Protein AF-L8M0A2-F1 (afdb_monomer)

Secondary structure (DSSP, 8-state):
--GGGHHHHHHHHHHHHHHHHHHHHHHHHHHHHHHHHHHHHHHHHTSS-TT-SHHHHHHHHHHHT-THHHHHHHHHHHHHHH--SS-S-SSS-HHHHHHHHHHHHHHHHHH--PPPPHHHHHHHHHHHHHHHHHHSPPPP--

Structure (mmCIF, N/CA/C/O backbone):
data_AF-L8M0A2-F1
#
_entry.id   AF-L8M0A2-F1
#
loop_
_atom_site.group_PDB
_atom_site.id
_atom_site.type_symbol
_atom_site.label_atom_id
_atom_site.label_alt_id
_atom_site.label_comp_id
_atom_site.label_asym_id
_atom_site.label_entity_id
_atom_site.label_seq_id
_atom_site.pdbx_PDB_ins_code
_atom_site.Cartn_x
_atom_site.Cartn_y
_atom_site.Cartn_z
_atom_site.occupancy
_atom_site.B_iso_or_equiv
_atom_site.auth_seq_id
_atom_site.auth_comp_id
_atom_site.auth_asym_id
_atom_site.auth_atom_id
_atom_site.pdbx_PDB_model_num
ATOM 1 N N . MET A 1 1 ? 16.481 -43.001 -32.901 1.00 54.84 1 MET A N 1
ATOM 2 C CA . MET A 1 1 ? 16.041 -41.850 -32.086 1.00 54.84 1 MET A CA 1
ATOM 3 C C . MET A 1 1 ? 16.041 -42.325 -30.641 1.00 54.84 1 MET A C 1
ATOM 5 O O . MET A 1 1 ? 15.258 -43.208 -30.316 1.00 54.84 1 MET A O 1
ATOM 9 N N . SER 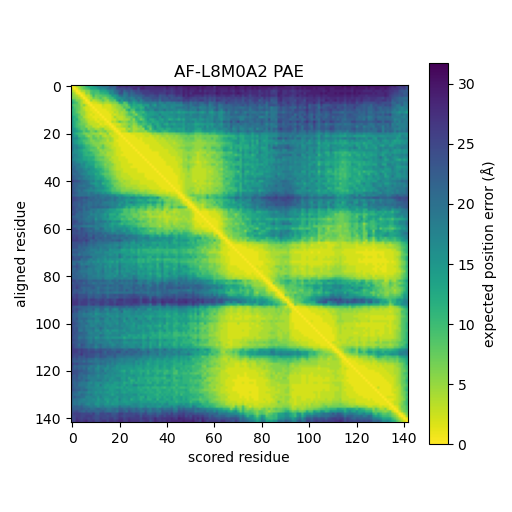A 1 2 ? 17.071 -41.965 -29.870 1.00 50.56 2 SER A N 1
ATOM 10 C CA . SER A 1 2 ? 17.439 -42.679 -28.638 1.00 50.56 2 SER A CA 1
ATOM 11 C C . SER A 1 2 ? 16.650 -42.178 -27.423 1.00 50.56 2 SER A C 1
ATOM 13 O O . SER A 1 2 ? 16.313 -41.003 -27.317 1.00 50.56 2 SER A O 1
ATOM 15 N N . ILE A 1 3 ? 16.392 -43.090 -26.486 1.00 58.88 3 ILE A N 1
ATOM 16 C CA . ILE A 1 3 ? 15.647 -42.907 -25.225 1.00 58.88 3 ILE A CA 1
ATOM 17 C C . ILE A 1 3 ? 16.213 -41.759 -24.350 1.00 58.88 3 ILE A C 1
ATOM 19 O O . ILE A 1 3 ? 15.536 -41.254 -23.457 1.00 58.88 3 ILE A O 1
ATOM 23 N N . ASN A 1 4 ? 17.434 -41.289 -24.626 1.00 60.16 4 ASN A N 1
ATOM 24 C CA . ASN A 1 4 ? 18.154 -40.313 -23.808 1.00 60.16 4 ASN A CA 1
ATOM 25 C C . ASN A 1 4 ? 17.579 -38.879 -23.895 1.00 60.16 4 ASN A C 1
ATOM 27 O O . ASN A 1 4 ? 17.632 -38.138 -22.915 1.00 60.16 4 ASN A O 1
ATOM 31 N N . GLU A 1 5 ? 16.957 -38.501 -25.017 1.00 60.28 5 GLU A N 1
ATOM 32 C CA . GLU A 1 5 ? 16.397 -37.148 -25.214 1.00 60.28 5 GLU A CA 1
ATOM 33 C C . GLU A 1 5 ? 15.004 -36.943 -24.587 1.00 60.28 5 GLU A C 1
ATOM 35 O O . GLU A 1 5 ? 14.581 -35.808 -24.376 1.00 60.28 5 GLU A O 1
ATOM 40 N N . GLN A 1 6 ? 14.292 -38.018 -24.224 1.00 59.59 6 GLN A N 1
ATOM 41 C CA . GLN A 1 6 ? 12.955 -37.926 -23.610 1.00 59.59 6 GLN A CA 1
ATOM 42 C C . GLN A 1 6 ? 13.004 -37.645 -22.096 1.00 59.59 6 GLN A C 1
ATOM 44 O O . GLN A 1 6 ? 12.078 -37.063 -21.529 1.00 59.59 6 GLN A O 1
ATOM 49 N N . THR A 1 7 ? 14.109 -37.997 -21.435 1.00 68.12 7 THR A N 1
ATOM 50 C CA . THR A 1 7 ? 14.335 -37.808 -19.992 1.00 68.12 7 THR A CA 1
ATOM 51 C C . THR A 1 7 ? 14.221 -36.349 -19.505 1.00 68.12 7 THR A C 1
ATOM 53 O O . THR A 1 7 ? 13.558 -36.122 -18.487 1.00 68.12 7 THR A O 1
ATOM 56 N N . PRO A 1 8 ? 14.824 -35.337 -20.167 1.00 77.75 8 PRO A N 1
ATOM 57 C CA . PRO A 1 8 ? 14.688 -33.941 -19.743 1.00 77.75 8 PRO A CA 1
ATOM 58 C C . PRO A 1 8 ? 13.266 -33.397 -19.937 1.00 77.75 8 PRO A C 1
ATOM 60 O O . PRO A 1 8 ? 12.784 -32.655 -19.081 1.00 77.75 8 PRO A O 1
ATOM 63 N N . LEU A 1 9 ? 12.567 -33.808 -21.001 1.00 78.19 9 LEU A N 1
ATOM 64 C CA . LEU A 1 9 ? 11.205 -33.357 -21.294 1.00 78.19 9 LEU A CA 1
ATOM 65 C C . LEU A 1 9 ? 10.202 -33.873 -20.251 1.00 78.19 9 LEU A C 1
ATOM 67 O O . LEU A 1 9 ? 9.393 -33.104 -19.740 1.00 78.19 9 LEU A O 1
ATOM 71 N N . ILE A 1 10 ? 10.299 -35.152 -19.868 1.00 77.81 10 ILE A N 1
ATOM 72 C CA . ILE A 1 10 ? 9.434 -35.757 -18.840 1.00 77.81 10 ILE A CA 1
ATOM 73 C C . ILE A 1 10 ? 9.657 -35.097 -17.472 1.00 77.81 10 ILE A C 1
ATOM 75 O O . ILE A 1 10 ? 8.692 -34.825 -16.756 1.00 77.81 10 ILE A O 1
ATOM 79 N N . LYS A 1 11 ? 10.911 -34.780 -17.116 1.00 75.31 11 LYS A N 1
ATOM 80 C CA . LYS A 1 11 ? 11.220 -34.048 -15.877 1.00 75.31 11 LYS A CA 1
ATOM 81 C C . LYS A 1 11 ? 10.631 -32.635 -15.882 1.00 75.31 11 LYS A C 1
ATOM 83 O O . LYS A 1 11 ? 10.036 -32.241 -14.883 1.00 75.31 11 LYS A O 1
ATOM 88 N N . GLN A 1 12 ? 10.745 -31.895 -16.988 1.00 75.19 12 GLN A N 1
ATOM 89 C CA . GLN A 1 12 ? 10.136 -30.563 -17.109 1.00 75.19 12 GLN A CA 1
ATOM 90 C C . GLN A 1 12 ? 8.604 -30.620 -17.041 1.00 75.19 12 GLN A C 1
ATOM 92 O O . GLN A 1 12 ? 7.996 -29.819 -16.332 1.00 75.19 12 GLN A O 1
ATOM 97 N N . LEU A 1 13 ? 7.974 -31.599 -17.701 1.00 73.00 13 LEU A N 1
ATOM 98 C CA . LEU A 1 13 ? 6.523 -31.792 -17.634 1.00 73.00 13 LEU A CA 1
ATOM 99 C C . LEU A 1 13 ? 6.058 -32.091 -16.202 1.00 73.00 13 LEU A C 1
ATOM 101 O O . LEU A 1 13 ? 5.097 -31.492 -15.726 1.00 73.00 13 LEU A O 1
ATOM 105 N N . ALA A 1 14 ? 6.755 -32.988 -15.498 1.00 69.31 14 ALA A N 1
ATOM 106 C CA . ALA A 1 14 ? 6.429 -33.346 -14.121 1.00 69.31 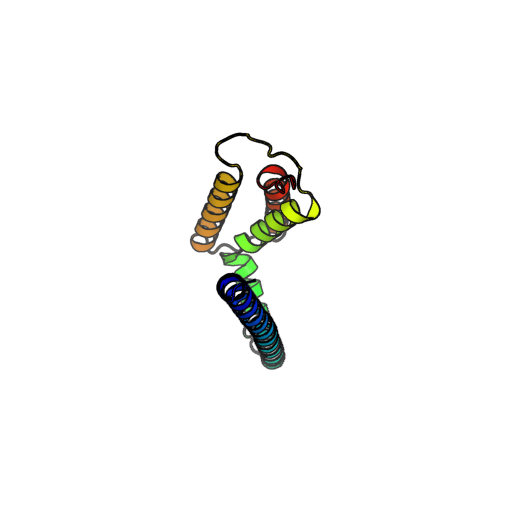14 ALA A CA 1
ATOM 107 C C . ALA A 1 14 ? 6.575 -32.155 -13.157 1.00 69.31 14 ALA A C 1
ATOM 109 O O . ALA A 1 14 ? 5.725 -31.969 -12.285 1.00 69.31 14 ALA A O 1
ATOM 110 N N . LEU A 1 15 ? 7.608 -31.322 -13.337 1.00 72.56 15 LEU A N 1
ATOM 111 C CA . LEU A 1 15 ? 7.795 -30.092 -12.562 1.00 72.56 15 LEU A CA 1
ATOM 112 C C . LEU A 1 15 ? 6.680 -29.075 -12.832 1.00 72.56 15 LEU A C 1
ATOM 114 O O . LEU A 1 15 ? 6.111 -28.551 -11.876 1.00 72.56 15 LEU A O 1
ATOM 118 N N . ASN A 1 16 ? 6.308 -28.859 -14.097 1.00 73.69 16 ASN A N 1
ATOM 119 C CA . ASN A 1 16 ? 5.222 -27.944 -14.464 1.00 73.69 16 ASN A CA 1
ATOM 120 C C . ASN A 1 16 ? 3.861 -28.408 -13.921 1.00 73.69 16 ASN A C 1
ATOM 122 O O . ASN A 1 16 ? 3.110 -27.595 -13.387 1.00 73.69 16 ASN A O 1
ATOM 126 N N . ILE A 1 17 ? 3.562 -29.711 -13.988 1.00 75.81 17 ILE A N 1
ATOM 127 C CA . ILE A 1 17 ? 2.324 -30.286 -13.435 1.00 75.81 17 ILE A CA 1
ATOM 128 C C . ILE A 1 17 ? 2.293 -30.172 -11.904 1.00 75.81 17 ILE A C 1
ATOM 130 O O . ILE A 1 17 ? 1.240 -29.926 -11.317 1.00 75.81 17 ILE A O 1
ATOM 134 N N . ASN A 1 18 ? 3.427 -30.369 -11.226 1.00 77.44 18 ASN A N 1
ATOM 135 C CA . ASN A 1 18 ? 3.482 -30.223 -9.774 1.00 77.44 18 ASN A CA 1
ATOM 136 C C . ASN A 1 18 ? 3.305 -28.751 -9.371 1.00 77.44 18 ASN A C 1
ATOM 138 O O . ASN A 1 18 ? 2.471 -28.447 -8.522 1.00 77.44 18 ASN A O 1
ATOM 142 N N . ALA A 1 19 ? 4.013 -27.832 -10.035 1.00 75.31 19 ALA A N 1
ATOM 143 C CA . ALA A 1 19 ? 3.875 -26.396 -9.812 1.00 75.31 19 ALA A CA 1
ATOM 144 C C . ALA A 1 19 ? 2.425 -25.928 -10.010 1.00 75.31 19 ALA A C 1
ATOM 146 O O . ALA A 1 19 ? 1.888 -25.238 -9.146 1.00 75.31 19 ALA A O 1
ATOM 147 N N . SER A 1 20 ? 1.743 -26.371 -11.073 1.00 85.31 20 SER A N 1
ATOM 148 C CA . SER A 1 20 ? 0.346 -25.994 -11.314 1.00 85.31 20 SER A CA 1
ATOM 149 C C . SER A 1 20 ? -0.602 -26.508 -10.225 1.00 85.31 20 SER A C 1
ATOM 151 O O . SER A 1 20 ? -1.530 -25.802 -9.838 1.00 85.31 20 SER A O 1
ATOM 153 N N . LYS A 1 21 ? -0.363 -27.708 -9.676 1.00 88.56 21 LYS A N 1
ATOM 154 C CA . LYS A 1 21 ? -1.139 -28.229 -8.536 1.00 88.56 21 LYS A CA 1
ATOM 155 C C . LYS A 1 21 ? -0.950 -27.380 -7.281 1.00 88.56 21 LYS A C 1
ATOM 157 O O . LYS A 1 21 ? -1.937 -27.091 -6.610 1.00 88.56 21 LYS A O 1
ATOM 162 N N . TRP A 1 22 ? 0.281 -26.963 -6.984 1.00 84.94 22 TRP A N 1
ATOM 163 C CA . TRP A 1 22 ? 0.569 -26.088 -5.844 1.00 84.94 22 TRP A CA 1
ATOM 164 C C . TRP A 1 22 ? -0.065 -24.709 -5.995 1.00 84.94 22 TRP A C 1
ATOM 166 O O . TRP A 1 22 ? -0.603 -24.196 -5.016 1.00 84.94 22 TRP A O 1
ATOM 176 N N . VAL A 1 23 ? -0.070 -24.136 -7.203 1.00 84.75 23 VAL A N 1
ATOM 177 C CA . VAL A 1 23 ? -0.757 -22.862 -7.472 1.00 84.75 23 VAL A CA 1
ATOM 178 C C . VAL A 1 23 ? -2.254 -22.996 -7.193 1.00 84.75 23 VAL A C 1
ATOM 180 O O . VAL A 1 23 ? -2.781 -22.248 -6.376 1.00 84.75 23 VAL A O 1
ATOM 183 N N . VAL A 1 24 ? -2.920 -24.001 -7.774 1.00 90.44 24 VAL A N 1
ATOM 184 C CA . VAL A 1 24 ? -4.367 -24.217 -7.580 1.00 90.44 24 VAL A CA 1
ATOM 185 C C . VAL A 1 24 ? -4.708 -24.524 -6.119 1.00 90.44 24 VAL A C 1
ATOM 187 O O . VAL A 1 24 ? -5.733 -24.073 -5.610 1.00 90.44 24 VAL A O 1
ATOM 190 N N . PHE A 1 25 ? -3.870 -25.296 -5.423 1.00 94.62 25 PHE A N 1
ATOM 191 C CA . PHE A 1 25 ? -4.047 -25.551 -3.994 1.00 94.62 25 PHE A CA 1
ATOM 192 C C . PHE A 1 25 ? -3.940 -24.259 -3.179 1.00 94.62 25 PHE A C 1
ATOM 194 O O . PHE A 1 25 ? -4.813 -23.986 -2.360 1.00 94.62 25 PHE A O 1
ATOM 201 N N . THR A 1 26 ? -2.901 -23.459 -3.431 1.00 90.12 26 THR A N 1
ATOM 202 C CA . THR A 1 26 ? -2.651 -22.199 -2.721 1.00 90.12 26 THR A CA 1
ATOM 203 C C . THR A 1 26 ? -3.791 -21.213 -2.944 1.00 90.12 26 THR A C 1
ATOM 205 O O . THR A 1 26 ? -4.293 -20.638 -1.985 1.00 90.12 26 THR A O 1
ATOM 208 N N . GLU A 1 27 ? -4.258 -21.075 -4.184 1.00 89.06 27 GLU A N 1
ATOM 209 C CA . GLU A 1 27 ? -5.403 -20.235 -4.535 1.00 89.06 27 GLU A CA 1
ATOM 210 C C . GLU A 1 27 ? -6.662 -20.637 -3.751 1.00 89.06 27 GLU A C 1
ATOM 212 O O . GLU A 1 27 ? -7.272 -19.806 -3.077 1.00 89.06 27 GLU A O 1
ATOM 217 N N . LYS A 1 28 ? -7.016 -21.931 -3.762 1.00 93.56 28 LYS A N 1
ATOM 218 C CA . LYS A 1 28 ? -8.179 -22.446 -3.022 1.00 93.56 28 LYS A CA 1
ATOM 219 C C . LYS A 1 28 ? -8.032 -22.265 -1.517 1.00 93.56 28 LYS A C 1
ATOM 221 O O . LYS A 1 28 ? -8.997 -21.903 -0.850 1.00 93.56 28 LYS A O 1
ATOM 226 N N . PHE A 1 29 ? -6.842 -22.521 -0.984 1.00 95.19 29 PHE A N 1
ATOM 227 C CA . PHE A 1 29 ? -6.551 -22.350 0.432 1.00 95.19 29 PHE A CA 1
ATOM 228 C C . PHE A 1 29 ? -6.727 -20.889 0.860 1.00 95.19 29 PHE A C 1
ATOM 230 O O . PHE A 1 29 ? -7.444 -20.625 1.822 1.00 95.19 29 PHE A O 1
ATOM 237 N N . ILE A 1 30 ? -6.153 -19.940 0.110 1.00 93.94 30 ILE A N 1
ATOM 238 C CA . ILE A 1 30 ? -6.304 -18.501 0.365 1.00 93.94 30 ILE A CA 1
ATOM 239 C C . ILE A 1 30 ? -7.781 -18.100 0.325 1.00 93.94 30 ILE A C 1
ATOM 241 O O . ILE A 1 30 ? -8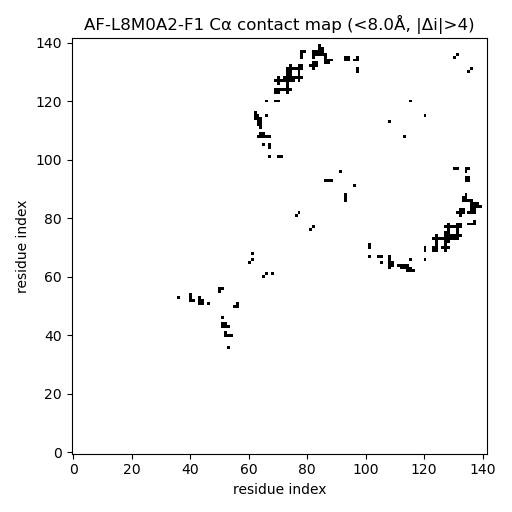.238 -17.386 1.215 1.00 93.94 30 ILE A O 1
ATOM 245 N N . LEU A 1 31 ? -8.543 -18.587 -0.659 1.00 93.69 31 LEU A N 1
ATOM 246 C CA . LEU A 1 31 ? -9.968 -18.279 -0.783 1.00 93.69 31 LEU A CA 1
ATOM 247 C C . LEU A 1 31 ? -10.768 -18.781 0.427 1.00 93.69 31 LEU A C 1
ATOM 249 O O . LEU A 1 31 ? -11.580 -18.038 0.974 1.00 93.69 31 LEU A O 1
ATOM 253 N N . VAL A 1 32 ? -10.507 -20.007 0.890 1.00 95.56 32 VAL A N 1
ATOM 254 C CA . VAL A 1 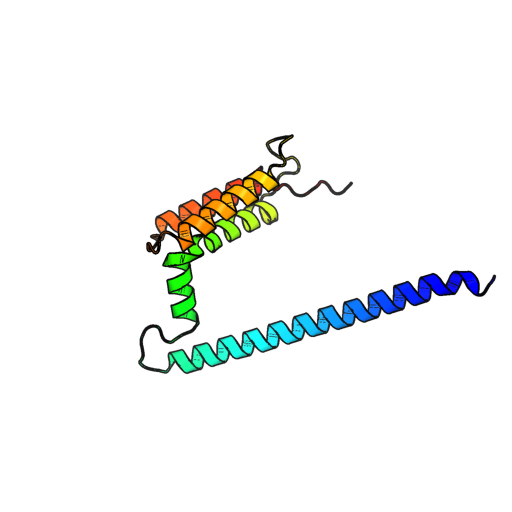32 ? -11.149 -20.560 2.096 1.00 95.56 32 VAL A CA 1
ATOM 255 C C . VAL A 1 32 ? -10.813 -19.725 3.330 1.00 95.56 32 VAL A C 1
ATOM 257 O O . VAL A 1 32 ? -11.713 -19.394 4.099 1.00 95.56 32 VAL A O 1
ATOM 260 N N . VAL A 1 33 ? -9.546 -19.340 3.503 1.00 94.06 33 VAL A N 1
ATOM 261 C CA . VAL A 1 33 ? -9.126 -18.471 4.613 1.00 94.06 33 VAL A CA 1
ATOM 262 C C . VAL A 1 33 ? -9.860 -17.130 4.557 1.00 94.06 33 VAL A C 1
ATOM 264 O O . VAL A 1 33 ? -10.389 -16.694 5.575 1.00 94.06 33 VAL A O 1
ATOM 267 N N . PHE A 1 34 ? -9.966 -16.510 3.379 1.00 91.50 34 PHE A N 1
ATOM 268 C CA . PHE A 1 34 ? -10.708 -15.259 3.197 1.00 91.50 34 PHE A CA 1
ATOM 269 C C . PHE A 1 34 ? -12.177 -15.385 3.603 1.00 91.50 34 PHE A C 1
ATOM 271 O O . PHE A 1 34 ? -12.686 -14.536 4.331 1.00 91.50 34 PHE A O 1
ATOM 278 N N . VAL A 1 35 ? -12.855 -16.452 3.173 1.00 94.38 35 VAL A N 1
ATOM 279 C CA . VAL A 1 35 ? -14.257 -16.696 3.539 1.00 94.38 35 VAL A CA 1
ATOM 280 C C . VAL A 1 35 ? -14.409 -16.860 5.050 1.00 94.38 35 VAL A C 1
ATOM 282 O O . VAL A 1 35 ? -15.314 -16.268 5.630 1.00 94.38 35 VAL A O 1
ATOM 285 N N . ILE A 1 36 ? -13.515 -17.611 5.702 1.00 93.31 36 ILE A N 1
ATOM 286 C CA . ILE A 1 36 ? -13.536 -17.782 7.162 1.00 93.31 36 ILE A CA 1
ATOM 287 C C . ILE A 1 36 ? -13.370 -16.432 7.864 1.00 93.31 36 ILE A C 1
ATOM 289 O O . ILE A 1 36 ? -14.149 -16.126 8.761 1.00 93.31 36 ILE A O 1
ATOM 293 N N . VAL A 1 37 ? -12.400 -15.617 7.439 1.00 89.31 37 VAL A N 1
ATOM 294 C CA . VAL A 1 37 ? -12.167 -14.282 8.013 1.00 89.31 37 VAL A CA 1
ATOM 295 C C . VAL A 1 37 ? -13.415 -13.411 7.889 1.00 89.31 37 VAL A C 1
ATOM 297 O O . VAL A 1 37 ? -13.826 -12.819 8.880 1.00 89.31 37 VAL A O 1
ATOM 300 N N . ILE A 1 38 ? -14.060 -13.388 6.719 1.00 89.75 38 ILE A N 1
ATOM 301 C CA . ILE A 1 38 ? -15.291 -12.617 6.495 1.00 89.75 38 ILE A CA 1
ATOM 302 C C . ILE A 1 38 ? -16.423 -13.106 7.409 1.00 89.75 38 ILE A C 1
ATOM 304 O O . ILE A 1 38 ? -17.099 -12.295 8.031 1.00 89.75 38 ILE A O 1
ATOM 308 N N . VAL A 1 39 ? -16.636 -14.420 7.520 1.00 91.75 39 VAL A N 1
ATOM 309 C CA . VAL A 1 39 ? -17.700 -14.981 8.375 1.00 91.75 39 VAL A CA 1
ATOM 310 C C . VAL A 1 39 ? -17.456 -14.666 9.850 1.00 91.75 39 VAL A C 1
ATOM 312 O O . VAL A 1 39 ? -18.397 -14.303 10.554 1.00 91.75 39 VAL A O 1
ATOM 315 N N . VAL A 1 40 ? -16.210 -14.783 10.316 1.00 88.38 40 VAL A N 1
ATOM 316 C CA . VAL A 1 40 ? -15.827 -14.418 11.688 1.00 88.38 40 VAL A CA 1
ATOM 317 C C . VAL A 1 40 ? -16.067 -12.931 11.930 1.00 88.38 40 VAL A C 1
ATOM 319 O O . VAL A 1 40 ? -16.647 -12.577 12.949 1.00 88.38 40 VAL A O 1
ATOM 322 N N . ASP A 1 41 ? -15.688 -12.074 10.985 1.00 88.75 41 ASP A N 1
ATOM 323 C CA . ASP A 1 41 ? -15.896 -10.631 11.082 1.00 88.75 41 ASP A CA 1
ATOM 324 C C . ASP A 1 41 ? -17.387 -10.269 11.165 1.00 88.75 41 ASP A C 1
ATOM 326 O O . ASP A 1 41 ? -17.791 -9.512 12.043 1.00 88.75 41 ASP A O 1
ATOM 330 N N . PHE A 1 42 ? -18.230 -10.898 10.336 1.00 86.88 42 PHE A N 1
ATOM 331 C CA . PHE A 1 42 ? -19.686 -10.754 10.425 1.00 86.88 42 PHE A CA 1
ATOM 332 C C . PHE A 1 42 ? -20.237 -11.222 11.770 1.00 86.88 42 PHE A C 1
ATOM 334 O O . PHE A 1 42 ? -21.113 -10.566 12.323 1.00 86.88 42 PHE A O 1
ATOM 341 N N . PHE A 1 43 ? -19.752 -12.348 12.296 1.00 87.94 43 PHE A N 1
ATOM 342 C CA . PHE A 1 43 ? -20.185 -12.850 13.598 1.00 87.94 43 PHE A CA 1
ATOM 343 C C . PHE A 1 43 ? -19.825 -11.876 14.727 1.00 87.94 43 PHE A C 1
ATOM 345 O O . PHE A 1 43 ? -20.662 -11.598 15.581 1.00 87.94 43 PHE A O 1
ATOM 352 N N . LEU A 1 44 ? -18.610 -11.324 14.697 1.00 85.44 44 LEU A N 1
ATOM 353 C CA . LEU A 1 44 ? -18.148 -10.320 15.657 1.00 85.44 44 LEU A CA 1
ATOM 354 C C . LEU A 1 44 ? -18.929 -9.007 15.529 1.00 85.44 44 LEU A C 1
ATOM 356 O O . LEU A 1 44 ? -19.214 -8.379 16.539 1.00 85.44 44 LEU A O 1
ATOM 360 N N . ALA A 1 45 ? -19.357 -8.632 14.321 1.00 83.44 45 ALA A N 1
ATOM 361 C CA . ALA A 1 45 ? -20.149 -7.423 14.091 1.00 83.44 45 ALA A CA 1
ATOM 362 C C . ALA A 1 45 ? -21.555 -7.467 14.722 1.00 83.44 45 ALA A C 1
ATOM 364 O O . ALA A 1 45 ? -22.188 -6.425 14.869 1.00 83.44 45 ALA A O 1
ATOM 365 N N . PHE A 1 46 ? -22.060 -8.651 15.092 1.00 83.38 46 PHE A N 1
ATOM 366 C CA . PHE A 1 46 ? -23.307 -8.792 15.854 1.00 83.38 46 PHE A CA 1
ATOM 367 C C . PHE A 1 46 ? -23.112 -8.679 17.375 1.00 83.38 46 PHE A C 1
ATOM 369 O O . PHE A 1 46 ? -24.095 -8.725 18.113 1.00 83.38 46 PHE A O 1
ATOM 376 N N . ASN A 1 47 ? -21.871 -8.563 17.853 1.00 81.44 47 ASN A N 1
ATOM 377 C CA . ASN A 1 47 ? -21.567 -8.311 19.256 1.00 81.44 47 ASN A CA 1
ATOM 378 C C . ASN A 1 47 ? -21.601 -6.796 19.529 1.00 81.44 47 ASN A C 1
ATOM 380 O O . ASN A 1 47 ? -21.086 -6.014 18.738 1.00 81.44 47 ASN A O 1
ATOM 384 N N . ASP A 1 48 ? -22.143 -6.365 20.671 1.00 75.81 48 ASP A N 1
ATOM 385 C CA . ASP A 1 48 ? -22.234 -4.936 21.041 1.00 75.81 48 ASP A CA 1
ATOM 386 C C . ASP A 1 48 ? -20.896 -4.350 21.560 1.00 75.81 48 ASP A C 1
ATOM 388 O O . ASP A 1 48 ? -20.853 -3.275 22.165 1.00 75.81 48 ASP A O 1
ATOM 392 N N . VAL A 1 49 ? -19.782 -5.061 21.363 1.00 78.19 49 VAL A N 1
AT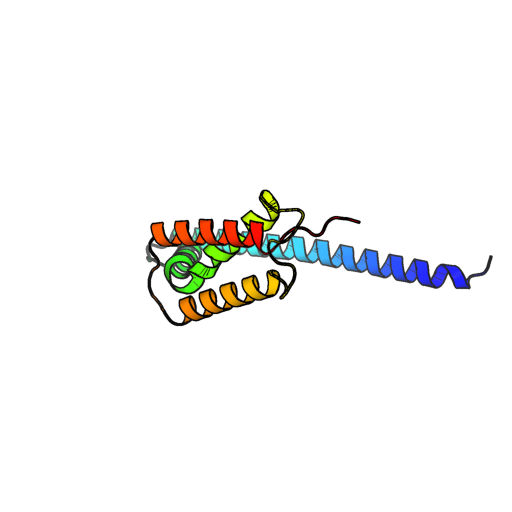OM 393 C CA . VAL A 1 49 ? -18.446 -4.644 21.805 1.00 78.19 49 VAL A CA 1
ATOM 394 C C . VAL A 1 49 ? -17.779 -3.835 20.693 1.00 78.19 49 VAL A C 1
ATOM 396 O O . VAL A 1 49 ? -17.525 -4.345 19.606 1.00 78.19 49 VAL A O 1
ATOM 399 N N . GLN A 1 50 ? -17.485 -2.562 20.969 1.00 68.25 50 GLN A N 1
ATOM 400 C CA . GLN A 1 50 ? -16.767 -1.683 20.037 1.00 68.25 50 GLN A CA 1
ATOM 401 C C . GLN A 1 50 ? -15.314 -2.144 19.839 1.00 68.25 50 GLN A C 1
ATOM 403 O O . GLN A 1 50 ? -14.658 -2.525 20.808 1.00 68.25 50 GLN A O 1
ATOM 408 N N . GLU A 1 51 ? -14.806 -2.032 18.606 1.00 68.56 51 GLU A N 1
ATOM 409 C CA . GLU A 1 51 ? -13.442 -2.410 18.188 1.00 68.56 51 GLU A CA 1
ATOM 410 C C . GLU A 1 51 ? -13.133 -3.918 18.238 1.00 68.56 51 GLU A C 1
ATOM 412 O O . GLU A 1 51 ? -11.966 -4.313 18.244 1.00 68.56 51 GLU A O 1
ATOM 417 N N . ASP A 1 52 ? -14.159 -4.772 18.260 1.00 77.56 52 ASP A N 1
ATOM 418 C CA . ASP A 1 52 ? -13.997 -6.231 18.364 1.00 77.56 52 ASP A CA 1
ATOM 419 C C . ASP A 1 52 ? -13.977 -6.923 16.989 1.00 77.56 52 ASP A C 1
ATOM 421 O O . ASP A 1 52 ? -13.578 -8.081 16.864 1.00 77.56 52 ASP A O 1
ATOM 425 N N . THR A 1 53 ? -14.375 -6.219 15.923 1.00 82.94 53 THR A N 1
ATOM 426 C CA . THR A 1 53 ? -14.332 -6.771 14.563 1.00 82.94 53 THR A CA 1
ATOM 427 C C . THR A 1 53 ? -12.918 -6.717 13.985 1.00 82.94 53 THR A C 1
ATOM 429 O O . THR A 1 53 ? -12.147 -5.779 14.208 1.00 82.94 53 THR A O 1
ATOM 432 N N . ILE A 1 54 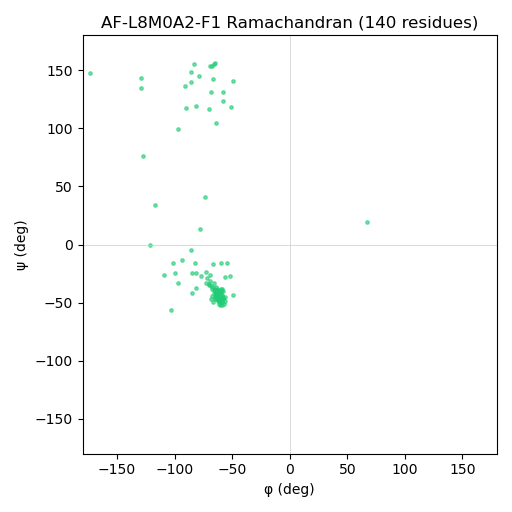? -12.568 -7.723 13.182 1.00 80.75 54 ILE A N 1
ATOM 433 C CA . ILE A 1 54 ? -11.292 -7.768 12.462 1.00 80.75 54 ILE A CA 1
ATOM 434 C C . ILE A 1 54 ? -11.186 -6.542 11.544 1.00 80.75 54 ILE A C 1
ATOM 436 O O . ILE A 1 54 ? -10.116 -5.937 11.447 1.00 80.75 54 ILE A O 1
ATOM 440 N N . SER A 1 55 ? -12.291 -6.139 10.915 1.00 79.38 55 SER A N 1
ATOM 441 C CA . SER A 1 55 ? -12.369 -4.947 10.070 1.00 79.38 55 SER A CA 1
ATOM 442 C C . SER A 1 55 ? -12.070 -3.653 10.831 1.00 79.38 55 SER A C 1
ATOM 444 O O . SER A 1 55 ? -11.272 -2.851 10.342 1.00 79.38 55 SER A O 1
ATOM 446 N N . GLU A 1 56 ? -12.625 -3.448 12.030 1.00 80.56 56 GLU A N 1
ATOM 447 C CA . GLU A 1 56 ? -12.329 -2.266 12.857 1.00 80.56 56 GLU A CA 1
ATOM 448 C C . GLU A 1 56 ? -10.874 -2.252 13.336 1.00 80.56 56 GLU A C 1
ATOM 450 O O . GLU A 1 56 ? -10.209 -1.217 13.253 1.00 80.56 56 GLU A O 1
ATOM 455 N N . VAL A 1 57 ? -10.332 -3.401 13.758 1.00 80.50 57 VAL A N 1
ATOM 456 C CA . VAL A 1 57 ? -8.918 -3.515 14.154 1.00 80.50 57 VAL A CA 1
ATOM 457 C C . VAL A 1 57 ? -7.996 -3.186 12.980 1.00 80.50 57 VAL A C 1
ATOM 459 O O . VAL A 1 57 ? -7.069 -2.385 13.129 1.00 80.50 57 VAL A O 1
ATOM 462 N N . ILE A 1 58 ? -8.256 -3.754 11.796 1.00 75.50 58 ILE A N 1
ATOM 463 C CA . ILE A 1 58 ? -7.491 -3.465 10.574 1.00 75.50 58 ILE A CA 1
ATOM 464 C C . ILE A 1 58 ? -7.615 -1.988 10.209 1.00 75.50 58 ILE A C 1
ATOM 466 O O . ILE A 1 58 ? -6.608 -1.353 9.888 1.00 75.50 58 ILE A O 1
ATOM 470 N N . GLN A 1 59 ? -8.817 -1.419 10.283 1.00 72.94 59 GLN A N 1
ATOM 471 C CA . GLN A 1 59 ? -9.052 -0.012 9.997 1.00 72.94 59 GLN A CA 1
ATOM 472 C C . GLN A 1 59 ? -8.243 0.882 10.949 1.00 72.94 59 GLN A C 1
ATOM 474 O O . GLN A 1 59 ? -7.480 1.736 10.488 1.00 72.94 59 GLN A O 1
ATOM 479 N N . ASN A 1 60 ? -8.310 0.638 12.258 1.00 74.06 60 ASN A N 1
ATOM 480 C CA . ASN A 1 60 ? -7.578 1.401 13.267 1.00 74.06 60 ASN A CA 1
ATOM 481 C C . ASN A 1 60 ? -6.053 1.265 13.088 1.00 74.06 60 ASN A C 1
ATOM 483 O O . ASN A 1 60 ? -5.293 2.235 13.170 1.00 74.06 60 ASN A O 1
ATOM 487 N N . TRP A 1 61 ? -5.578 0.068 12.746 1.00 72.44 61 TRP A N 1
ATOM 488 C CA . TRP A 1 61 ? -4.171 -0.193 12.437 1.00 72.44 61 TRP A CA 1
ATOM 489 C C . TRP A 1 61 ? -3.715 0.496 11.147 1.00 72.44 61 TRP A C 1
ATOM 491 O O . TRP A 1 61 ? -2.601 1.025 11.103 1.00 72.44 61 TRP A O 1
ATOM 501 N N . SER A 1 62 ? -4.570 0.548 10.125 1.00 66.50 62 SER A N 1
ATOM 502 C CA . SER A 1 62 ? -4.291 1.238 8.862 1.00 66.50 62 SER A CA 1
ATOM 503 C C . SER A 1 62 ? -4.188 2.757 9.041 1.00 66.50 62 SER A C 1
ATOM 505 O O . SER A 1 62 ? -3.318 3.387 8.437 1.00 66.50 62 SER A O 1
ATOM 507 N N . TYR A 1 63 ? -5.006 3.343 9.925 1.00 66.81 63 TYR A N 1
ATOM 508 C CA . TYR A 1 63 ? -4.964 4.773 10.234 1.00 66.81 63 TYR A CA 1
ATOM 509 C C . TYR A 1 63 ? -3.806 5.158 11.160 1.00 66.81 63 TYR A C 1
ATOM 511 O O . TYR A 1 63 ? -3.329 6.287 11.078 1.00 66.81 63 TYR A O 1
ATOM 519 N N . SER A 1 64 ? -3.325 4.248 12.011 1.00 69.31 64 SER A N 1
ATOM 520 C CA . SER A 1 64 ? -2.308 4.558 13.026 1.00 69.31 64 SER A CA 1
ATOM 521 C C . SER A 1 64 ? -0.893 4.088 12.675 1.00 69.31 64 SER A C 1
ATOM 523 O O . SER A 1 64 ? 0.035 4.887 12.657 1.00 69.31 64 SER A O 1
ATOM 525 N N . ARG A 1 65 ? -0.689 2.795 12.406 1.00 69.69 65 ARG A N 1
ATOM 526 C CA . ARG A 1 65 ? 0.659 2.191 12.318 1.00 69.69 65 ARG A CA 1
ATOM 527 C C . ARG A 1 65 ? 1.065 1.813 10.902 1.00 69.69 65 ARG A C 1
ATOM 529 O O . ARG A 1 65 ? 2.252 1.778 10.590 1.00 69.69 65 ARG A O 1
ATOM 536 N N . PHE A 1 66 ? 0.088 1.537 10.044 1.00 78.31 66 PHE A N 1
ATOM 537 C CA . PHE A 1 66 ? 0.321 0.991 8.711 1.00 78.31 66 PHE A CA 1
ATOM 538 C C . PHE A 1 66 ? -0.138 1.918 7.584 1.00 78.31 66 PHE A C 1
ATOM 540 O O . PHE A 1 66 ? -0.489 1.444 6.509 1.00 78.31 66 PHE A O 1
ATOM 547 N N . PHE A 1 67 ? -0.043 3.240 7.754 1.00 82.69 67 PHE A N 1
ATOM 548 C CA . PHE A 1 67 ? -0.256 4.189 6.647 1.00 82.69 67 PHE A CA 1
ATOM 549 C C . PHE A 1 67 ? 0.726 3.979 5.474 1.00 82.69 67 PHE A C 1
ATOM 551 O O . PHE A 1 67 ? 0.481 4.438 4.357 1.00 82.69 67 PHE A O 1
ATOM 558 N N . VAL A 1 68 ? 1.815 3.230 5.699 1.00 88.44 68 VAL A N 1
ATOM 559 C CA . VAL A 1 68 ? 2.687 2.693 4.642 1.00 88.44 68 VAL A CA 1
ATOM 560 C C . VAL A 1 68 ? 1.925 1.836 3.625 1.00 88.44 68 VAL A C 1
ATOM 562 O O . VAL A 1 68 ? 2.320 1.788 2.466 1.00 88.44 68 VAL A O 1
ATOM 565 N N . ILE A 1 69 ? 0.815 1.202 4.018 1.00 88.00 69 ILE A N 1
ATOM 566 C CA . ILE A 1 69 ? -0.060 0.446 3.114 1.00 88.00 69 ILE A CA 1
ATOM 567 C C . ILE A 1 69 ? -0.678 1.390 2.079 1.00 88.00 69 ILE A C 1
ATOM 569 O O . ILE A 1 69 ? -0.671 1.073 0.894 1.00 88.00 69 ILE A O 1
ATOM 573 N N . THR A 1 70 ? -1.143 2.573 2.488 1.00 90.31 70 THR A N 1
ATOM 574 C CA . THR A 1 70 ? -1.681 3.585 1.564 1.00 90.31 70 THR A CA 1
ATOM 575 C C . THR A 1 70 ? -0.620 4.063 0.574 1.00 90.31 70 THR A C 1
ATOM 577 O O . THR A 1 70 ? -0.885 4.160 -0.624 1.00 90.31 70 THR A O 1
ATOM 580 N N . TRP A 1 71 ? 0.605 4.299 1.053 1.00 92.62 71 TRP A N 1
ATOM 581 C CA . TRP A 1 71 ? 1.753 4.589 0.190 1.00 92.62 71 TRP A CA 1
ATOM 582 C C . TRP A 1 71 ? 2.018 3.451 -0.807 1.00 92.62 71 TRP A C 1
ATOM 584 O O . TRP A 1 71 ? 2.121 3.696 -2.008 1.00 92.62 71 TRP A O 1
ATOM 594 N N . ALA A 1 72 ? 2.081 2.207 -0.326 1.00 91.81 72 ALA A N 1
ATOM 595 C CA . ALA A 1 72 ? 2.358 1.030 -1.144 1.00 91.81 72 ALA A CA 1
ATOM 596 C C . ALA A 1 72 ? 1.284 0.805 -2.218 1.00 91.81 72 ALA A C 1
ATOM 598 O O . ALA A 1 72 ? 1.626 0.527 -3.365 1.00 91.81 72 ALA A O 1
ATOM 599 N N . TRP A 1 73 ? 0.003 0.998 -1.889 1.00 93.19 73 TRP A N 1
ATOM 600 C CA . TRP A 1 73 ? -1.086 0.968 -2.869 1.00 93.19 73 TRP A CA 1
ATOM 601 C C . TRP A 1 73 ? -0.920 2.027 -3.952 1.00 93.19 73 TRP A C 1
ATOM 603 O O . TRP A 1 73 ? -1.128 1.726 -5.126 1.00 93.19 73 TRP A O 1
ATOM 613 N N . GLY A 1 74 ? -0.488 3.234 -3.580 1.00 94.00 74 GLY A N 1
ATOM 614 C CA . GLY A 1 74 ? -0.128 4.270 -4.542 1.00 94.00 74 GLY A CA 1
ATOM 615 C C . GLY A 1 74 ? 0.988 3.795 -5.469 1.00 94.00 74 GLY A C 1
ATOM 616 O O . GLY A 1 74 ? 0.829 3.818 -6.682 1.00 94.00 74 GLY A O 1
ATOM 617 N N . VAL A 1 75 ? 2.093 3.294 -4.913 1.00 93.56 75 VAL A N 1
ATOM 618 C CA . VAL A 1 75 ? 3.246 2.793 -5.684 1.00 93.56 75 VAL A CA 1
ATOM 619 C C . VAL A 1 75 ? 2.845 1.703 -6.675 1.00 93.56 75 VAL A C 1
ATOM 621 O O . VAL A 1 75 ? 3.184 1.786 -7.855 1.00 93.56 75 VAL A O 1
ATOM 624 N N . ILE A 1 76 ? 2.090 0.708 -6.211 1.00 92.00 76 ILE A N 1
ATOM 625 C CA . ILE A 1 76 ? 1.552 -0.372 -7.044 1.00 92.00 76 ILE A CA 1
ATOM 626 C C . ILE A 1 76 ? 0.658 0.217 -8.139 1.00 92.00 76 ILE A C 1
ATOM 628 O O . ILE A 1 76 ? 0.818 -0.121 -9.310 1.00 92.00 76 ILE A O 1
ATOM 632 N N . GLY A 1 77 ? -0.236 1.145 -7.789 1.00 90.31 77 GLY A N 1
ATOM 633 C CA . GLY A 1 77 ? -1.117 1.807 -8.746 1.00 90.31 77 GLY A CA 1
ATOM 634 C C . GLY A 1 77 ? -0.353 2.579 -9.827 1.00 90.31 77 GLY A C 1
ATOM 635 O O . GLY A 1 77 ? -0.632 2.433 -11.015 1.0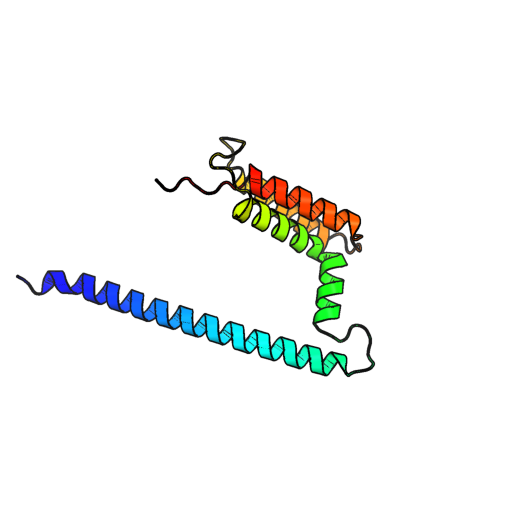0 90.31 77 GLY A O 1
ATOM 636 N N . GLY A 1 78 ? 0.660 3.350 -9.436 1.00 88.62 78 GLY A N 1
ATOM 637 C CA . GLY A 1 78 ? 1.519 4.096 -10.353 1.00 88.62 78 GLY A CA 1
ATOM 638 C C . GLY A 1 78 ? 2.320 3.196 -11.291 1.00 88.62 78 GLY A C 1
ATOM 639 O O . GLY A 1 78 ? 2.428 3.499 -12.478 1.00 88.62 78 GLY A O 1
ATOM 640 N N . HIS A 1 79 ? 2.834 2.077 -10.776 1.00 88.62 79 HIS A N 1
ATOM 641 C CA . HIS A 1 79 ? 3.542 1.073 -11.568 1.00 88.62 79 HIS A CA 1
ATOM 642 C C . HIS A 1 79 ? 2.612 0.364 -12.564 1.00 88.62 79 HIS A C 1
ATOM 644 O O . HIS A 1 79 ? 2.924 0.277 -13.743 1.00 88.62 79 HIS A O 1
ATOM 650 N N . PHE A 1 80 ? 1.449 -0.129 -12.136 1.00 86.75 80 PHE A N 1
ATOM 651 C CA . PHE A 1 80 ? 0.607 -0.940 -13.020 1.00 86.75 80 PHE A CA 1
ATOM 652 C C . PHE A 1 80 ? -0.263 -0.123 -13.978 1.00 86.75 80 PHE A C 1
ATOM 654 O O . PHE A 1 80 ? -0.449 -0.537 -15.119 1.00 86.75 80 PHE A O 1
ATOM 661 N N . PHE A 1 81 ? -0.798 1.023 -13.548 1.00 87.25 81 PHE A N 1
ATOM 662 C CA . PHE A 1 81 ? -1.760 1.787 -14.354 1.00 87.25 81 PHE A CA 1
ATOM 663 C C . PHE A 1 81 ? -1.144 2.964 -15.099 1.00 87.25 81 PHE A C 1
ATOM 665 O O . PHE A 1 81 ? -1.697 3.396 -16.108 1.00 87.25 81 PHE A O 1
ATOM 672 N N . LEU A 1 82 ? -0.024 3.501 -14.611 1.00 83.88 82 LEU A N 1
ATOM 673 C CA . LEU A 1 82 ? 0.582 4.698 -15.183 1.00 83.88 82 LEU A CA 1
ATOM 674 C C . LEU A 1 82 ? 2.016 4.480 -15.660 1.00 83.88 82 LEU A C 1
ATOM 676 O O . LEU A 1 82 ? 2.589 5.442 -16.147 1.00 83.88 82 LEU A O 1
ATOM 680 N N . ALA A 1 83 ? 2.626 3.299 -15.540 1.00 73.31 83 ALA A N 1
ATOM 681 C CA . ALA A 1 83 ? 4.069 3.151 -15.750 1.00 73.31 83 ALA A CA 1
ATOM 682 C C . ALA A 1 83 ? 4.608 3.784 -17.039 1.00 73.31 83 ALA A C 1
ATOM 684 O O . ALA A 1 83 ? 4.034 3.687 -18.125 1.00 73.31 83 ALA A O 1
ATOM 685 N N . ARG A 1 84 ? 5.796 4.379 -16.913 1.00 73.00 84 ARG A N 1
ATOM 686 C CA . ARG A 1 84 ? 6.610 4.780 -18.062 1.00 73.00 84 ARG A CA 1
ATOM 687 C C . ARG A 1 84 ? 7.421 3.603 -18.591 1.00 73.00 84 ARG A C 1
ATOM 689 O O . ARG A 1 84 ? 7.783 2.705 -17.841 1.00 73.00 84 ARG A O 1
ATOM 696 N N . ALA A 1 85 ? 7.776 3.678 -19.872 1.00 69.62 85 ALA A N 1
ATOM 697 C CA . ALA A 1 85 ? 8.704 2.742 -20.509 1.00 69.62 85 ALA A CA 1
ATOM 698 C C . ALA A 1 85 ? 10.167 2.955 -20.072 1.00 69.62 85 ALA A C 1
ATOM 700 O O . ALA A 1 85 ? 10.984 2.044 -20.164 1.00 69.62 85 ALA A O 1
ATOM 701 N N . THR A 1 86 ? 10.511 4.158 -19.603 1.00 69.81 86 THR A N 1
ATOM 702 C CA . THR A 1 86 ? 11.873 4.515 -19.187 1.00 69.81 86 THR A CA 1
ATOM 703 C C . THR A 1 86 ? 11.875 5.133 -17.789 1.00 69.81 86 THR A C 1
ATOM 705 O O . THR A 1 86 ? 11.052 6.020 -17.530 1.00 69.81 86 THR A O 1
ATOM 708 N N . PRO A 1 87 ? 12.797 4.721 -16.897 1.00 68.12 87 PRO A N 1
ATOM 709 C CA . PRO A 1 87 ? 12.929 5.316 -15.570 1.00 68.12 87 PRO A CA 1
ATOM 710 C C . PRO A 1 87 ? 13.381 6.775 -15.651 1.00 68.12 87 PRO A C 1
ATOM 712 O O . PRO A 1 87 ? 14.056 7.174 -16.599 1.00 68.12 87 PRO A O 1
ATOM 715 N N . LEU A 1 88 ? 13.059 7.560 -14.618 1.00 69.38 88 LEU A N 1
ATOM 716 C CA . LEU A 1 88 ? 13.492 8.959 -14.536 1.00 69.38 88 LEU A CA 1
ATOM 717 C C . LEU A 1 88 ? 15.012 9.114 -14.317 1.00 69.38 88 LEU A C 1
ATOM 719 O O . LEU A 1 88 ? 15.584 10.130 -14.700 1.00 69.38 88 LEU A O 1
ATOM 723 N N . PHE A 1 89 ? 15.663 8.113 -13.713 1.00 68.69 89 PHE A N 1
ATOM 724 C CA . PHE A 1 89 ? 17.102 8.107 -13.432 1.00 68.69 89 PHE A CA 1
ATOM 725 C C . PHE A 1 89 ? 17.750 6.814 -13.937 1.00 68.69 89 PHE A C 1
ATOM 727 O O . PHE A 1 89 ? 17.161 5.738 -13.839 1.00 68.69 89 PHE A O 1
ATOM 734 N N . SER A 1 90 ? 18.974 6.916 -14.457 1.00 69.19 90 SER A N 1
ATOM 735 C CA . SER A 1 90 ? 19.735 5.787 -15.007 1.00 69.19 90 SER A CA 1
ATOM 736 C C . SER A 1 90 ? 20.521 4.993 -13.952 1.00 69.19 90 SER A C 1
ATOM 738 O O . SER A 1 90 ? 20.791 3.817 -14.174 1.00 69.19 90 SER A O 1
ATOM 740 N N . SER A 1 91 ? 20.883 5.597 -12.813 1.00 63.91 91 SER A N 1
ATOM 741 C CA . SER A 1 91 ? 21.550 4.944 -11.670 1.00 63.91 91 SER A CA 1
ATOM 742 C C . SER A 1 91 ? 21.663 5.921 -10.480 1.00 63.91 91 SER A C 1
ATOM 744 O O . SER A 1 91 ? 21.848 7.113 -10.741 1.00 63.91 91 SER A O 1
ATOM 746 N N . PRO A 1 92 ? 21.604 5.493 -9.198 1.00 55.59 92 PRO A N 1
ATOM 747 C CA . PRO A 1 92 ? 21.296 4.149 -8.692 1.00 55.59 92 PRO A CA 1
ATOM 748 C C . PRO A 1 92 ? 19.857 3.738 -9.019 1.00 55.59 92 PRO A C 1
ATOM 750 O O . PRO A 1 92 ? 19.011 4.598 -9.265 1.00 55.59 92 PRO A O 1
ATOM 753 N N . SER A 1 93 ? 19.599 2.423 -9.066 1.00 76.62 93 SER A N 1
ATOM 754 C CA . SER A 1 93 ? 18.328 1.869 -9.543 1.00 76.62 93 SER A CA 1
ATOM 755 C C . SER A 1 93 ? 17.155 2.550 -8.817 1.00 76.62 93 SER A C 1
ATOM 757 O O . SER A 1 93 ? 17.069 2.476 -7.592 1.00 76.62 93 SER A O 1
ATOM 759 N N . PRO A 1 94 ? 16.259 3.249 -9.533 1.00 80.19 94 PRO A N 1
ATOM 760 C CA . PRO A 1 94 ? 15.137 3.976 -8.929 1.00 80.19 94 PRO A CA 1
ATOM 761 C C . PRO A 1 94 ? 14.280 3.119 -7.981 1.00 80.19 94 PRO A C 1
ATOM 763 O O . PRO A 1 94 ? 13.753 3.611 -6.984 1.00 80.19 94 PRO A O 1
ATOM 766 N N . LEU A 1 95 ? 14.261 1.807 -8.217 1.00 82.12 95 LEU A N 1
ATOM 767 C CA . LEU A 1 95 ? 13.692 0.800 -7.328 1.00 82.12 95 LEU A CA 1
ATOM 768 C C . LEU A 1 95 ? 14.317 0.792 -5.920 1.00 82.12 95 LEU A C 1
ATOM 770 O O . LEU A 1 95 ? 13.607 0.646 -4.933 1.00 82.12 95 LEU A O 1
ATOM 774 N N . MET A 1 96 ? 15.631 0.968 -5.791 1.00 85.56 96 MET A N 1
ATOM 775 C CA . MET A 1 96 ? 16.320 0.973 -4.497 1.00 85.56 96 MET A CA 1
ATOM 776 C C . MET A 1 96 ? 15.976 2.225 -3.680 1.00 85.56 96 MET A C 1
ATOM 778 O O . MET A 1 96 ? 15.806 2.141 -2.465 1.00 85.56 96 MET A O 1
ATOM 782 N N . ILE A 1 97 ? 15.781 3.366 -4.352 1.00 86.81 97 ILE A N 1
ATOM 783 C CA . ILE A 1 97 ? 15.265 4.599 -3.735 1.00 86.81 97 ILE A CA 1
ATOM 784 C C . ILE A 1 97 ? 13.832 4.373 -3.238 1.00 86.81 97 ILE A C 1
ATOM 786 O O . ILE A 1 97 ? 13.505 4.723 -2.106 1.00 86.81 97 ILE A O 1
ATOM 790 N N . LEU A 1 98 ? 12.993 3.742 -4.061 1.00 89.25 98 LEU A N 1
ATOM 791 C CA . LEU A 1 98 ? 11.608 3.420 -3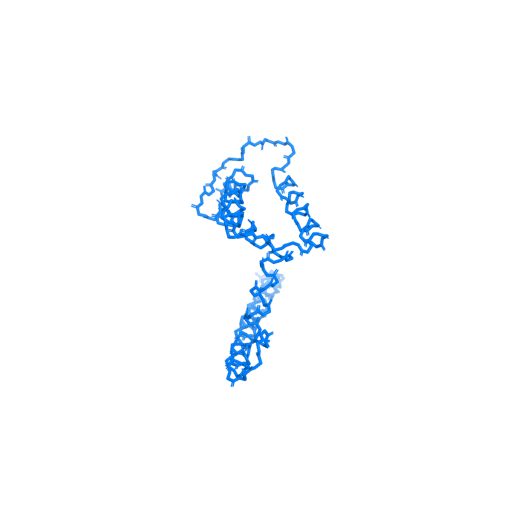.726 1.00 89.25 98 LEU A CA 1
ATOM 792 C C . LEU A 1 98 ? 11.501 2.470 -2.521 1.00 89.25 98 LEU A C 1
ATOM 794 O O . LEU A 1 98 ? 10.697 2.704 -1.615 1.00 89.25 98 LEU A O 1
ATOM 798 N N . LEU A 1 99 ? 12.335 1.428 -2.478 1.00 90.25 99 LEU A N 1
ATOM 799 C CA . LEU A 1 99 ? 12.420 0.504 -1.345 1.00 90.25 99 LEU A CA 1
ATOM 800 C C . LEU A 1 99 ? 12.912 1.217 -0.081 1.00 90.25 99 LEU A C 1
ATOM 802 O O . LEU A 1 99 ? 12.328 1.027 0.984 1.00 90.25 99 LEU A O 1
ATOM 806 N N . GLY A 1 100 ? 13.922 2.085 -0.200 1.00 91.88 100 GLY A N 1
ATOM 807 C CA . GLY A 1 100 ? 14.417 2.902 0.909 1.00 91.88 100 GLY A CA 1
ATOM 808 C C . GLY A 1 100 ? 13.346 3.833 1.483 1.00 91.88 100 GLY A C 1
ATOM 809 O O . GLY A 1 100 ? 13.131 3.846 2.692 1.00 91.88 100 GLY A O 1
ATOM 810 N N . LEU A 1 101 ? 12.615 4.553 0.626 1.00 90.50 101 LEU A N 1
ATOM 811 C CA . LEU A 1 101 ? 11.476 5.391 1.024 1.00 90.50 101 LEU A CA 1
ATOM 812 C C . LEU A 1 101 ? 10.393 4.574 1.728 1.00 90.50 101 LEU A C 1
ATOM 814 O O . LEU A 1 101 ? 9.933 4.951 2.801 1.00 90.50 101 LEU A O 1
ATOM 818 N N . THR A 1 102 ? 10.022 3.431 1.156 1.00 92.12 102 THR A N 1
ATOM 819 C CA . THR A 1 102 ? 9.004 2.545 1.736 1.00 92.12 102 THR A CA 1
ATOM 820 C C . THR A 1 102 ? 9.434 2.039 3.113 1.00 92.12 102 THR A C 1
ATOM 822 O O 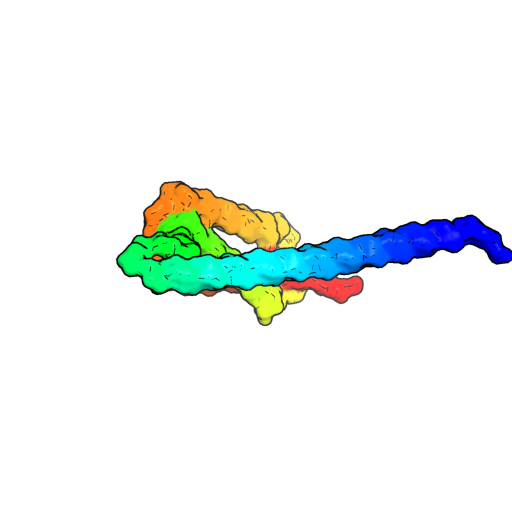. THR A 1 102 ? 8.637 2.042 4.049 1.00 92.12 102 THR A O 1
ATOM 825 N N . PHE A 1 103 ? 10.708 1.669 3.266 1.00 93.00 103 PHE A N 1
ATOM 826 C CA . PHE A 1 103 ? 11.267 1.250 4.546 1.00 93.00 103 PHE A CA 1
ATOM 827 C C . PHE A 1 103 ? 11.264 2.384 5.579 1.00 93.00 103 PHE A C 1
ATOM 829 O O . PHE A 1 103 ? 10.853 2.169 6.716 1.00 93.00 103 PHE A O 1
ATOM 836 N N . LEU A 1 104 ? 11.646 3.606 5.193 1.00 91.94 104 LEU A N 1
ATOM 837 C CA . LEU A 1 104 ? 11.600 4.769 6.086 1.00 91.94 104 LEU A CA 1
ATOM 838 C C . LEU A 1 104 ? 10.172 5.088 6.543 1.00 91.94 104 LEU A C 1
ATOM 840 O O . LEU A 1 104 ? 9.955 5.341 7.725 1.00 91.94 104 LEU A O 1
ATOM 844 N N . ILE A 1 105 ? 9.195 5.028 5.634 1.00 89.25 105 ILE A N 1
ATOM 845 C CA . ILE A 1 105 ? 7.773 5.236 5.946 1.00 89.25 105 ILE A CA 1
ATOM 846 C C . ILE A 1 105 ? 7.268 4.142 6.899 1.00 89.25 105 ILE A C 1
ATOM 848 O O . ILE A 1 105 ? 6.560 4.450 7.857 1.00 89.25 105 ILE A O 1
ATOM 852 N N . LEU A 1 106 ? 7.667 2.881 6.690 1.00 89.81 106 LEU A N 1
ATOM 853 C CA . LEU A 1 106 ? 7.340 1.775 7.594 1.00 89.81 106 LEU A CA 1
ATOM 854 C C . LEU A 1 106 ? 7.914 2.011 8.997 1.00 89.81 106 LEU A C 1
ATOM 856 O O . LEU A 1 106 ? 7.181 1.933 9.980 1.00 89.81 106 LEU A O 1
ATOM 860 N N . VAL A 1 107 ? 9.208 2.326 9.105 1.00 89.81 107 VAL A N 1
ATOM 861 C CA . VAL A 1 107 ? 9.862 2.591 10.397 1.00 89.81 107 VAL A CA 1
ATOM 862 C C . VAL A 1 107 ? 9.220 3.791 11.094 1.00 89.81 107 VAL A C 1
ATOM 864 O O . VAL A 1 107 ? 8.979 3.735 12.302 1.00 89.81 107 VAL A O 1
ATOM 867 N N . ALA A 1 108 ? 8.888 4.846 10.345 1.00 86.12 108 ALA A N 1
ATOM 868 C CA . ALA A 1 108 ? 8.174 6.001 10.869 1.00 86.12 108 ALA A CA 1
ATOM 869 C C . ALA A 1 108 ? 6.800 5.604 11.427 1.00 86.12 108 ALA A C 1
ATOM 871 O O . ALA A 1 108 ? 6.494 5.989 12.549 1.00 86.12 108 ALA A O 1
ATOM 872 N N . GLY A 1 109 ? 6.013 4.788 10.720 1.00 83.75 109 GLY A N 1
ATOM 873 C CA . GLY A 1 109 ? 4.698 4.339 11.199 1.00 83.75 109 GLY A CA 1
ATOM 874 C C . GLY A 1 109 ? 4.741 3.378 12.387 1.00 83.75 109 GLY A C 1
ATOM 875 O O . GLY A 1 109 ? 3.875 3.420 13.258 1.00 83.75 109 GLY A O 1
ATOM 876 N N . LEU A 1 110 ? 5.789 2.559 12.493 1.00 83.69 110 LEU A N 1
ATOM 877 C CA . LEU A 1 110 ? 6.006 1.715 13.670 1.00 83.69 110 LEU A CA 1
ATOM 878 C C . LEU A 1 110 ? 6.462 2.525 14.896 1.00 83.69 110 LEU A C 1
ATOM 880 O O . LEU A 1 110 ? 6.117 2.171 16.026 1.00 83.69 110 LEU A O 1
ATOM 884 N N . SER A 1 111 ? 7.220 3.605 14.679 1.00 83.19 111 SER A N 1
ATOM 885 C CA . SER A 1 111 ? 7.780 4.447 15.748 1.00 83.19 111 SER A CA 1
ATOM 886 C C . SER A 1 111 ? 6.795 5.516 16.227 1.00 83.19 111 SER A C 1
ATOM 888 O O . SER A 1 111 ? 6.647 5.742 17.427 1.00 83.19 111 SER A O 1
ATOM 890 N N . TYR A 1 112 ? 6.086 6.155 15.297 1.00 74.88 112 TYR A N 1
ATOM 891 C CA . TYR A 1 112 ? 5.039 7.129 15.568 1.00 74.88 112 TYR A CA 1
ATOM 892 C C . TYR A 1 112 ? 3.681 6.438 15.511 1.00 74.88 112 TYR A C 1
ATOM 894 O O . TYR A 1 112 ? 3.095 6.271 14.448 1.00 74.88 112 TYR A O 1
ATOM 902 N N . LYS A 1 113 ? 3.136 6.097 16.683 1.00 68.69 113 LYS A N 1
ATOM 903 C CA . LYS A 1 113 ? 1.753 5.608 16.846 1.00 68.69 113 LYS A CA 1
ATOM 904 C C . LYS A 1 113 ? 0.722 6.742 16.695 1.00 68.69 113 LYS A C 1
ATOM 906 O O . LYS A 1 113 ? -0.206 6.843 17.493 1.00 68.69 113 LYS A O 1
ATOM 911 N N . ALA A 1 114 ? 0.931 7.641 15.739 1.00 69.62 114 ALA A N 1
ATOM 912 C CA . ALA A 1 114 ? 0.056 8.775 15.488 1.00 69.62 114 ALA A CA 1
ATOM 913 C C . ALA A 1 114 ? -1.005 8.389 14.456 1.00 69.62 114 ALA A C 1
ATOM 915 O O . ALA A 1 114 ? -0.696 7.772 13.442 1.00 69.62 114 ALA A O 1
ATOM 916 N N . ILE A 1 115 ? -2.255 8.775 14.706 1.00 75.62 115 ILE A N 1
ATOM 917 C CA . ILE A 1 115 ? -3.335 8.606 13.734 1.00 75.62 115 ILE A CA 1
ATOM 918 C C . ILE A 1 115 ? -3.080 9.582 12.583 1.00 75.62 115 ILE A C 1
ATOM 920 O O . ILE A 1 115 ? -3.073 10.799 12.778 1.00 75.62 115 ILE A O 1
ATOM 924 N N . VAL A 1 116 ? -2.846 9.050 11.385 1.00 80.31 116 VAL A N 1
ATOM 925 C CA . VAL A 1 116 ? -2.644 9.845 10.174 1.00 80.31 116 VAL A CA 1
ATOM 926 C C . VAL A 1 116 ? -4.014 10.255 9.632 1.00 80.31 116 VAL A C 1
ATOM 928 O O . VAL A 1 116 ? -4.814 9.385 9.281 1.00 80.31 116 VAL A O 1
ATOM 931 N N . PRO A 1 117 ? -4.315 11.563 9.540 1.00 85.50 117 PRO A N 1
ATOM 932 C CA . PRO A 1 117 ? -5.625 12.019 9.100 1.00 85.50 117 PRO A CA 1
ATOM 933 C C . PRO A 1 117 ? -5.839 11.710 7.610 1.00 85.50 117 PRO A C 1
ATOM 935 O O . PRO A 1 117 ? -4.888 11.669 6.826 1.00 85.50 117 PRO A O 1
ATOM 938 N N . ILE A 1 118 ? -7.102 11.553 7.197 1.00 85.62 118 ILE A N 1
ATOM 939 C CA . ILE A 1 118 ? -7.489 11.198 5.817 1.00 85.62 118 ILE A CA 1
ATOM 940 C C . ILE A 1 118 ? -6.793 12.071 4.749 1.00 85.62 118 ILE A C 1
ATOM 942 O O . ILE A 1 118 ? -6.273 11.506 3.786 1.00 85.62 118 ILE A O 1
ATOM 946 N N . PRO A 1 119 ? -6.678 13.411 4.891 1.00 90.00 119 PRO A N 1
ATOM 947 C CA . PRO A 1 119 ? -5.963 14.227 3.907 1.00 90.00 119 PRO A CA 1
ATOM 948 C C . PRO A 1 119 ? -4.492 13.828 3.733 1.00 90.00 119 PRO A C 1
ATOM 950 O O . PRO A 1 119 ? -3.988 13.804 2.614 1.00 90.00 119 PRO A O 1
ATOM 953 N N . ALA A 1 120 ? -3.805 13.461 4.817 1.00 88.19 120 ALA A N 1
ATOM 954 C CA . ALA A 1 120 ? -2.423 12.995 4.748 1.00 88.19 120 ALA A CA 1
ATOM 955 C C . ALA A 1 120 ? -2.324 11.609 4.091 1.00 88.19 120 ALA A C 1
ATOM 957 O O . ALA A 1 120 ? -1.381 11.356 3.344 1.00 88.19 120 ALA A O 1
ATOM 958 N N . GLN A 1 121 ? -3.320 10.738 4.286 1.00 89.19 121 GLN A N 1
ATOM 959 C CA . GLN A 1 121 ? -3.405 9.472 3.554 1.00 89.19 121 GLN A CA 1
ATOM 960 C C . GLN A 1 121 ? -3.603 9.678 2.047 1.00 89.19 121 GLN A C 1
ATOM 962 O O . GLN A 1 121 ? -2.954 9.003 1.253 1.00 89.19 121 GLN A O 1
ATOM 967 N N . LEU A 1 122 ? -4.434 10.641 1.638 1.00 92.50 122 LEU A N 1
ATOM 968 C CA . LEU A 1 122 ? -4.594 10.994 0.223 1.00 92.50 122 LEU A CA 1
ATOM 969 C C . LEU A 1 122 ? -3.287 11.526 -0.376 1.00 92.50 122 LEU A C 1
ATOM 971 O O . LEU A 1 122 ? -2.918 11.144 -1.485 1.00 92.50 122 LEU A O 1
ATOM 975 N N . ILE A 1 123 ? -2.549 12.350 0.372 1.00 93.38 123 ILE A N 1
ATOM 976 C CA . ILE A 1 123 ? -1.222 12.820 -0.042 1.00 93.38 123 ILE A CA 1
ATOM 977 C C . ILE A 1 123 ? -0.261 11.635 -0.205 1.00 93.38 123 ILE A C 1
ATOM 979 O O . ILE A 1 123 ? 0.406 11.539 -1.232 1.00 93.38 123 ILE A O 1
ATOM 983 N N . LEU A 1 124 ? -0.218 10.703 0.753 1.00 92.25 124 LEU A N 1
ATOM 984 C CA . LEU A 1 124 ? 0.607 9.492 0.656 1.00 92.25 124 LEU A CA 1
ATOM 985 C C . LEU A 1 124 ? 0.242 8.637 -0.559 1.00 92.25 124 LEU A C 1
ATOM 987 O O . LEU A 1 124 ? 1.139 8.133 -1.230 1.00 92.25 124 LEU A O 1
ATOM 991 N N . LEU A 1 125 ? -1.048 8.503 -0.870 1.00 94.06 125 LEU A N 1
ATOM 992 C CA . LEU A 1 125 ? -1.516 7.770 -2.043 1.00 94.06 125 LEU A CA 1
ATOM 993 C C . LEU A 1 125 ? -1.042 8.431 -3.345 1.00 94.06 125 LEU A C 1
ATOM 995 O O . LEU A 1 125 ? -0.521 7.752 -4.229 1.00 94.06 125 LEU A O 1
ATOM 999 N N . ILE A 1 126 ? -1.184 9.755 -3.460 1.00 95.31 126 ILE A N 1
ATOM 1000 C CA . ILE A 1 126 ? -0.755 10.524 -4.639 1.00 95.31 126 ILE A CA 1
ATOM 1001 C C . ILE A 1 126 ? 0.766 10.460 -4.800 1.00 95.31 126 ILE A C 1
ATOM 1003 O O . ILE A 1 126 ? 1.261 10.182 -5.892 1.00 95.31 126 ILE A O 1
ATOM 1007 N N . LEU A 1 127 ? 1.516 10.678 -3.717 1.00 94.75 127 LEU A N 1
ATOM 1008 C CA . LEU A 1 127 ? 2.976 10.613 -3.745 1.00 94.75 127 LEU A CA 1
ATOM 1009 C C . LEU A 1 127 ? 3.464 9.194 -4.055 1.00 94.75 127 LEU A C 1
ATOM 1011 O O . LEU A 1 127 ? 4.397 9.039 -4.840 1.00 94.75 127 LEU A O 1
ATOM 1015 N N . GLY A 1 128 ? 2.808 8.169 -3.507 1.00 94.38 128 GLY A N 1
ATOM 1016 C CA . GLY A 1 128 ? 3.087 6.772 -3.829 1.00 94.38 128 GLY A CA 1
ATOM 1017 C C . GLY A 1 128 ? 2.845 6.500 -5.309 1.00 94.38 128 GLY A C 1
ATOM 1018 O O . GLY A 1 128 ? 3.705 5.941 -5.980 1.00 94.38 128 GLY A O 1
ATOM 1019 N N . THR A 1 129 ? 1.726 6.986 -5.851 1.00 94.31 129 THR A N 1
ATOM 1020 C CA . THR A 1 129 ? 1.387 6.873 -7.280 1.00 94.31 129 THR A CA 1
ATOM 1021 C C . THR A 1 129 ? 2.443 7.523 -8.165 1.00 94.31 129 THR A C 1
ATOM 1023 O O . THR A 1 129 ? 2.917 6.904 -9.117 1.00 94.31 129 THR A O 1
ATOM 1026 N N . ALA A 1 130 ? 2.880 8.738 -7.830 1.00 92.00 130 ALA A N 1
ATOM 1027 C CA . ALA A 1 130 ? 3.969 9.396 -8.543 1.00 92.00 130 ALA A CA 1
ATOM 1028 C C . ALA A 1 130 ? 5.275 8.587 -8.445 1.00 92.00 130 ALA A C 1
ATOM 1030 O O . ALA A 1 130 ? 5.947 8.363 -9.452 1.00 92.00 130 ALA A O 1
ATOM 1031 N N . ALA A 1 131 ? 5.619 8.093 -7.255 1.00 91.19 131 ALA A N 1
ATOM 1032 C CA . ALA A 1 131 ? 6.820 7.295 -7.045 1.00 91.19 131 ALA A CA 1
ATOM 1033 C C . ALA A 1 131 ? 6.796 5.989 -7.854 1.00 91.19 131 ALA A C 1
ATOM 1035 O O . ALA A 1 131 ? 7.775 5.682 -8.527 1.00 91.19 131 ALA A O 1
ATOM 1036 N N . GLY A 1 132 ? 5.677 5.262 -7.869 1.00 88.81 132 GLY A N 1
ATOM 1037 C CA . GLY A 1 132 ? 5.495 4.072 -8.703 1.00 88.81 132 GLY A CA 1
ATOM 1038 C C . GLY A 1 132 ? 5.639 4.378 -10.192 1.00 88.81 132 GLY A C 1
ATOM 1039 O O . GLY A 1 132 ? 6.402 3.715 -10.887 1.00 88.81 132 GLY A O 1
ATOM 1040 N N . HIS A 1 133 ? 4.990 5.446 -10.661 1.00 88.62 133 HIS A N 1
ATOM 1041 C CA . HIS A 1 133 ? 5.043 5.885 -12.057 1.00 88.62 133 HIS A CA 1
ATOM 1042 C C . HIS A 1 133 ? 6.469 6.198 -12.549 1.00 88.62 133 HIS A C 1
ATOM 1044 O O . HIS A 1 133 ? 6.832 5.838 -13.672 1.00 88.62 133 HIS A O 1
ATOM 1050 N N . PHE A 1 134 ? 7.274 6.887 -11.731 1.00 87.94 134 PHE A N 1
ATOM 1051 C CA . PHE A 1 134 ? 8.585 7.408 -12.141 1.00 87.94 134 PHE A CA 1
ATOM 1052 C C . PHE A 1 134 ? 9.777 6.525 -11.748 1.00 87.94 134 PHE A C 1
ATOM 1054 O O . PHE A 1 134 ? 10.788 6.513 -12.459 1.00 87.94 134 PHE A O 1
ATOM 1061 N N . LEU A 1 135 ? 9.689 5.830 -10.611 1.00 86.69 135 LEU A N 1
ATOM 1062 C CA . LEU A 1 135 ? 10.790 5.053 -10.034 1.00 86.69 135 LEU A CA 1
ATOM 1063 C C . LEU A 1 135 ? 10.659 3.549 -10.288 1.00 86.69 135 LEU A C 1
ATOM 1065 O O . LEU A 1 135 ? 11.640 2.822 -10.153 1.00 86.69 135 LEU A O 1
ATOM 1069 N N . TRP A 1 136 ? 9.481 3.069 -10.678 1.00 83.88 136 TRP A N 1
ATOM 1070 C CA . TRP A 1 136 ? 9.285 1.676 -11.055 1.00 83.88 136 TRP A CA 1
ATOM 1071 C C . TRP A 1 136 ? 8.620 1.599 -12.431 1.00 83.88 136 TRP A C 1
ATOM 1073 O O . TRP A 1 136 ? 7.424 1.352 -12.537 1.00 83.88 136 TRP A O 1
ATOM 1083 N N . PRO A 1 137 ? 9.364 1.832 -13.520 1.00 74.88 137 PRO A N 1
ATOM 1084 C CA . PRO A 1 137 ? 8.843 1.574 -14.857 1.00 74.88 137 PRO A CA 1
ATOM 1085 C C . PRO A 1 137 ? 8.645 0.066 -15.075 1.00 74.88 137 PRO A C 1
ATOM 1087 O O . PRO A 1 137 ? 9.361 -0.753 -14.489 1.00 74.88 137 PRO A O 1
ATOM 1090 N N . VAL A 1 138 ? 7.715 -0.313 -15.954 1.00 70.75 138 VAL A N 1
ATOM 1091 C CA . VAL A 1 138 ? 7.733 -1.666 -16.530 1.00 70.75 138 VAL A CA 1
ATOM 1092 C C . VAL A 1 138 ? 8.945 -1.776 -17.446 1.00 70.75 138 VAL A C 1
ATOM 1094 O O . VAL A 1 138 ? 9.189 -0.898 -18.275 1.00 70.75 138 VAL A O 1
ATOM 1097 N N . SER A 1 139 ? 9.721 -2.849 -17.295 1.00 63.28 139 SER A N 1
ATOM 1098 C CA . SER A 1 139 ? 10.794 -3.162 -18.235 1.00 63.28 139 SER A CA 1
ATOM 1099 C C . SER A 1 139 ? 10.202 -3.299 -19.641 1.00 63.28 139 SER A C 1
ATOM 1101 O O . SER A 1 139 ? 9.209 -4.022 -19.785 1.00 63.28 139 SER A O 1
ATOM 1103 N N . PRO A 1 140 ? 10.775 -2.652 -20.672 1.00 55.62 140 PRO A N 1
ATOM 1104 C CA . PRO A 1 140 ? 10.353 -2.909 -22.038 1.00 55.62 140 PRO A CA 1
ATOM 1105 C C . PRO A 1 140 ? 10.556 -4.399 -22.315 1.00 55.62 140 PRO A C 1
ATOM 1107 O O . PRO A 1 140 ? 11.645 -4.934 -22.108 1.00 55.62 140 PRO A O 1
ATOM 1110 N N . VAL A 1 141 ? 9.480 -5.074 -22.714 1.00 50.03 141 VAL A N 1
ATOM 1111 C CA . VAL A 1 141 ? 9.543 -6.451 -23.202 1.00 50.03 141 VAL A CA 1
ATOM 1112 C C . VAL A 1 141 ? 10.376 -6.403 -24.485 1.00 50.03 141 VAL A C 1
ATOM 1114 O O . VAL A 1 141 ? 9.908 -5.872 -25.491 1.00 50.03 141 VAL A O 1
ATOM 1117 N N . SER A 1 142 ? 11.632 -6.847 -24.407 1.00 42.34 142 SER A N 1
ATOM 1118 C CA . SER A 1 142 ? 12.522 -7.070 -25.553 1.00 42.34 142 SER A CA 1
ATOM 1119 C C . SER A 1 142 ? 12.368 -8.491 -26.064 1.00 42.34 142 SER A C 1
ATOM 1121 O O . SER A 1 142 ? 12.513 -9.398 -25.209 1.00 42.34 142 SER A O 1
#

Nearest PDB structures (foldseek):
  6v38-assembly1_A  TM=2.346E-01  e=8.223E+00  Homo sapiens

Foldseek 3Di:
DDPVVVVVVVVVVVVVVVVVVVVVVVVVVVVVVVVVLVVVQVVQVPDPDPCRGPVSVVVLCCQFQNLLVLLQLLLVCLAPPQADQDAPDPDDQLVVVLVVVSVVVNVCSNVGRDGHDPVNSVVSSPVSNVSNRHRPHDHPPD

Solvent-accessible surface area (backbone atoms only — not comparable to full-atom values): 7491 Å² total; per-residue (Å²): 136,68,79,76,71,53,56,64,55,55,52,52,52,52,51,54,55,49,51,53,49,52,50,56,48,51,53,52,51,52,51,52,51,51,52,51,52,51,53,51,28,55,58,35,64,75,46,97,58,84,73,64,23,61,63,48,44,51,50,54,40,38,37,23,40,38,50,43,54,45,24,49,52,13,22,51,46,11,28,74,77,57,40,31,74,62,54,81,55,92,68,76,58,36,53,58,56,51,51,50,52,51,49,51,44,40,53,46,20,69,71,43,79,48,74,57,52,69,71,58,47,53,49,36,25,53,53,17,20,52,45,11,24,40,35,36,37,49,77,72,90,126

pLDDT: mean 81.3, std 11.29, range [42.34, 95.56]

Radius of gyration: 22.13 Å; Cα contacts (8 Å, |Δi|>4): 136; chains: 1; bounding box: 45×57×54 Å

Sequence (142 aa):
MSINEQTPLIKQLALNINASKWVVFTEKFILVVFVIVIVVDFFLAFNDVQEDTISEVIQNWSYSRFFVITWAWGVIGGHFFLARATPLFSSPSPLMILLGLTFLILVAGLSYKAIVPIPAQLILLILGTAAGHFLWPVSPVS

Mean predicted aligned error: 12.19 Å